Protein AF-A0A976EG61-F1 (afdb_monomer)

Solvent-accessible surface area (backbone atoms only — not comparable to full-atom values): 6925 Å² total; per-residue (Å²): 110,73,66,62,52,53,50,50,50,53,50,47,52,60,70,75,45,82,82,63,44,80,48,64,94,79,60,81,84,71,68,35,75,48,77,54,100,89,47,77,47,83,36,85,53,69,68,78,72,54,58,70,58,47,67,72,36,92,88,47,91,79,82,71,60,77,43,85,66,48,76,46,71,47,80,50,102,90,46,74,42,80,42,78,41,69,50,67,46,83,57,44,39,65,68,52,44,56,77,77,91,68,89,80,130

Sequence (105 aa):
MAVSVRLLTNLKVNYDTDHFHPHLERTFRLLTQETTADKQSLWASVPQPLVSQLRNSSFVEKTVSVRNGGYCNIQTDKGDVSAEITYSEPAFFEVFGFKNIVGLC

Mean predicted aligned error: 8.06 Å

Secondary structure (DSSP, 8-state):
-HHHHHHHHHHHHHHHS-TT-TTGGG-----EEEE-SS-EEEES---TTHHHHHTT-TT-S----EEEEEEEEEEETTEEEEEEEEEE-THHHHHTTPPPSS---

Nearest PDB structures (foldseek):
  5lil-assembly1_B  TM=7.010E-01  e=4.128E+00  Aggregatibacter actinomycetemcomitans
  5lil-assembly1_A  TM=5.929E-01  e=2.995E+00  Aggregatibacter actinomycetemcomitans
  6o8x-assembly1_U  TM=2.955E-01  e=1.911E+00  Enterococcus faecalis
  5xnl-assembly1_p  TM=3.073E-01  e=9.508E+00  Pisum sativum

Foldseek 3Di:
DVVVVVVVVVVVVVVVDDPQQDCPVPDDQDKDWDDDPVDIDIGSDDDPVVQVVVVPDPVDPDDKDKDWPAWDWDQDPVGTDIDGDMDMDPCVCVRRVPDDPDDDD

pLDDT: mean 88.11, std 9.96, range [34.47, 95.06]

Radius of gyration: 19.48 Å; Cα contacts (8 Å, |Δi|>4): 94; chains: 1; bounding box: 50×38×52 Å

Structure (mmCIF, N/CA/C/O backbone):
data_AF-A0A976EG61-F1
#
_entry.id   AF-A0A976EG61-F1
#
loop_
_atom_site.group_PDB
_atom_site.id
_atom_site.type_symbol
_atom_site.label_atom_id
_atom_site.label_alt_id
_atom_site.label_comp_id
_atom_site.label_asym_id
_atom_site.label_entity_id
_atom_site.label_seq_id
_atom_site.pdbx_PDB_ins_code
_atom_site.Cartn_x
_atom_site.Cartn_y
_atom_site.Cartn_z
_atom_site.occupancy
_atom_site.B_iso_or_equiv
_atom_site.auth_seq_id
_atom_site.auth_comp_id
_atom_site.auth_asym_id
_atom_site.auth_atom_id
_atom_site.pdbx_PDB_model_num
ATOM 1 N N . MET A 1 1 ? -24.604 16.490 -28.485 1.00 62.16 1 MET A N 1
ATOM 2 C CA . MET A 1 1 ? -23.846 17.028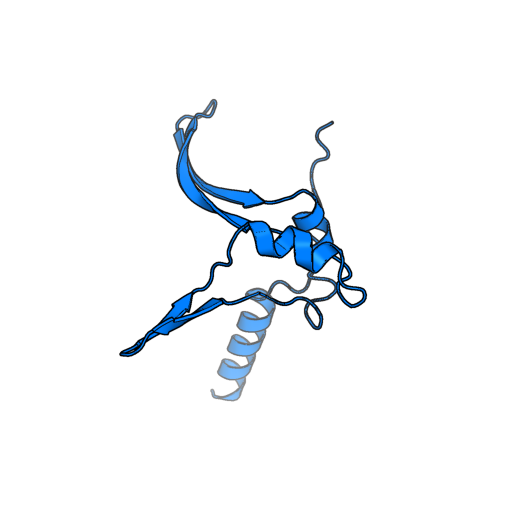 -27.331 1.00 62.16 1 MET A CA 1
ATOM 3 C C . MET A 1 1 ? -23.687 16.028 -26.184 1.00 62.16 1 MET A C 1
ATOM 5 O O . MET A 1 1 ? -22.551 15.736 -25.848 1.00 62.16 1 MET A O 1
ATOM 9 N N . ALA A 1 2 ? -24.755 15.452 -25.616 1.00 76.06 2 ALA A N 1
ATOM 10 C CA . ALA A 1 2 ? -24.637 14.542 -24.460 1.00 76.06 2 ALA A CA 1
ATOM 11 C C . ALA A 1 2 ? -23.825 13.251 -24.725 1.00 76.06 2 ALA A C 1
ATOM 13 O O . ALA A 1 2 ? -23.069 12.808 -23.864 1.00 76.06 2 ALA A O 1
ATOM 14 N N . VAL A 1 3 ? -23.932 12.672 -25.928 1.00 80.94 3 VAL A N 1
ATOM 15 C CA . VAL A 1 3 ? -23.199 11.445 -26.305 1.00 80.94 3 VAL A CA 1
ATOM 16 C C . VAL A 1 3 ? -21.690 11.696 -26.417 1.00 80.94 3 VAL A C 1
ATOM 18 O O . VAL A 1 3 ? -20.895 10.932 -25.881 1.00 80.94 3 VAL A O 1
ATOM 21 N N . SER A 1 4 ? -21.291 12.802 -27.051 1.00 82.31 4 SER A N 1
ATOM 22 C CA . SER A 1 4 ? -19.883 13.178 -27.246 1.00 82.31 4 SER A CA 1
ATOM 23 C C . SER A 1 4 ? -19.172 13.472 -25.921 1.00 82.31 4 SER A C 1
ATOM 25 O O . SER A 1 4 ? -18.041 13.042 -25.726 1.00 82.31 4 SER A O 1
ATOM 27 N N . VAL A 1 5 ? -19.851 14.144 -24.983 1.00 87.25 5 VAL A N 1
ATOM 28 C CA . VAL A 1 5 ? -19.312 14.405 -23.636 1.00 87.25 5 VAL A CA 1
ATOM 29 C C . VAL A 1 5 ? -19.109 13.097 -22.872 1.00 87.25 5 VAL A C 1
ATOM 31 O O . VAL A 1 5 ? -18.062 12.912 -22.262 1.00 87.25 5 VAL A O 1
ATOM 34 N N . ARG A 1 6 ? -20.063 12.160 -22.959 1.00 86.12 6 ARG A N 1
ATOM 35 C CA . ARG A 1 6 ? -19.967 10.858 -22.285 1.00 86.12 6 ARG A CA 1
ATOM 36 C C . ARG A 1 6 ? -18.867 9.965 -22.864 1.00 86.12 6 ARG A C 1
ATOM 38 O O . ARG A 1 6 ? -18.225 9.225 -22.129 1.00 86.12 6 ARG A O 1
ATOM 45 N N . LEU A 1 7 ? -18.631 10.043 -24.172 1.00 90.00 7 LEU A N 1
ATOM 46 C CA . LEU A 1 7 ? -17.508 9.362 -24.814 1.00 90.00 7 LEU A CA 1
ATOM 47 C C . LEU A 1 7 ? -16.168 9.911 -24.304 1.00 90.00 7 LEU A C 1
ATOM 49 O O . LEU A 1 7 ? -15.300 9.133 -23.919 1.00 90.00 7 LEU A O 1
ATOM 53 N N . LEU A 1 8 ? -16.017 11.237 -24.257 1.00 88.50 8 LEU A N 1
ATOM 54 C CA . LEU A 1 8 ? -14.792 11.885 -23.783 1.00 88.50 8 LEU A CA 1
ATOM 55 C C . LEU A 1 8 ? -14.521 11.611 -22.302 1.00 88.50 8 LEU A C 1
ATOM 57 O O . LEU A 1 8 ? -13.374 11.370 -21.940 1.00 88.50 8 LEU A O 1
ATOM 61 N N . THR A 1 9 ? -15.548 11.592 -21.449 1.00 86.50 9 THR A N 1
ATOM 62 C CA . THR A 1 9 ? -15.364 11.241 -20.035 1.00 86.50 9 THR A CA 1
ATOM 63 C C . THR A 1 9 ? -14.976 9.779 -19.852 1.00 86.50 9 THR A C 1
ATOM 65 O O . THR A 1 9 ? -14.082 9.505 -19.063 1.00 86.50 9 THR A O 1
ATOM 68 N N . ASN A 1 10 ? -15.568 8.845 -20.602 1.00 82.06 10 ASN A N 1
ATOM 69 C CA . ASN A 1 10 ? -15.168 7.435 -20.542 1.00 82.06 10 ASN A CA 1
ATOM 70 C C . ASN A 1 10 ? -13.738 7.213 -21.054 1.00 82.06 10 ASN A C 1
ATOM 72 O O . ASN A 1 10 ? -12.984 6.462 -20.444 1.00 82.06 10 ASN A O 1
ATOM 76 N N . LEU A 1 11 ? -13.347 7.886 -22.143 1.00 85.62 11 LEU A N 1
ATOM 77 C CA . LEU A 1 11 ? -11.964 7.857 -22.623 1.00 85.62 11 LEU A CA 1
ATOM 78 C C . LEU A 1 11 ? -11.019 8.411 -21.559 1.00 85.62 11 LEU A C 1
ATOM 80 O O . LEU A 1 11 ? -10.038 7.759 -21.229 1.00 85.62 11 LEU A O 1
ATOM 84 N N . LYS A 1 12 ? -11.344 9.565 -20.970 1.00 83.38 12 LYS A N 1
ATOM 85 C CA . LYS A 1 12 ? -10.547 10.155 -19.895 1.00 83.38 12 LYS A CA 1
ATOM 86 C C . LYS A 1 12 ? -10.393 9.204 -18.707 1.00 83.38 12 LYS A C 1
ATOM 88 O O . LYS A 1 12 ? -9.273 8.985 -18.278 1.00 83.38 12 LYS A O 1
ATOM 93 N N . VAL A 1 13 ? -11.476 8.593 -18.229 1.00 81.06 13 VAL A N 1
ATOM 94 C CA . VAL A 1 13 ? -11.420 7.610 -17.133 1.00 81.06 13 VAL A CA 1
ATOM 95 C C . VAL A 1 13 ? -10.527 6.424 -17.500 1.00 81.06 13 VAL A C 1
ATOM 97 O O . VAL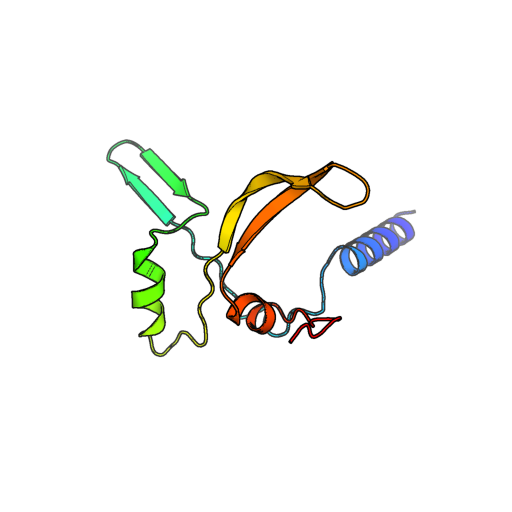 A 1 13 ? -9.705 6.014 -16.687 1.00 81.06 13 VAL A O 1
ATOM 100 N N . ASN A 1 14 ? -10.625 5.913 -18.730 1.00 79.00 14 ASN A N 1
ATOM 101 C CA . ASN A 1 14 ? -9.771 4.815 -19.181 1.00 79.00 14 ASN A CA 1
ATOM 102 C C . ASN A 1 14 ? -8.285 5.200 -19.287 1.00 79.00 14 ASN A C 1
ATOM 104 O O . ASN A 1 14 ? -7.428 4.353 -19.069 1.00 79.00 14 ASN A O 1
ATOM 108 N N . TYR A 1 15 ? -7.964 6.449 -19.627 1.00 78.75 15 TYR A N 1
ATOM 109 C CA . TYR A 1 15 ? -6.575 6.916 -19.711 1.00 78.75 15 TYR A CA 1
ATOM 110 C C . TYR A 1 15 ? -6.003 7.375 -18.365 1.00 78.75 15 TYR A C 1
ATOM 112 O O . TYR A 1 15 ? -4.798 7.274 -18.167 1.00 78.75 15 TYR A O 1
ATOM 120 N N . ASP A 1 16 ? -6.844 7.861 -17.451 1.00 76.38 16 ASP A N 1
ATOM 121 C CA . ASP A 1 16 ? -6.438 8.291 -16.108 1.00 76.38 16 ASP A CA 1
ATOM 122 C C . ASP A 1 16 ? -6.273 7.101 -15.141 1.00 76.38 16 ASP A C 1
ATOM 124 O O . ASP A 1 16 ? -5.688 7.262 -14.072 1.00 76.38 16 ASP A O 1
ATOM 128 N N . THR A 1 17 ? -6.813 5.922 -15.480 1.00 72.19 17 THR A N 1
ATOM 129 C CA . THR A 1 17 ? -6.767 4.737 -14.611 1.00 72.19 17 THR A CA 1
ATOM 130 C C . THR A 1 17 ? -5.661 3.778 -15.041 1.00 72.19 17 THR A C 1
ATOM 132 O O . THR A 1 17 ? -5.601 3.340 -16.193 1.00 72.19 17 THR A O 1
ATOM 135 N N . ASP A 1 18 ? -4.825 3.379 -14.088 1.00 79.00 18 ASP A N 1
ATOM 136 C CA . ASP A 1 18 ? -3.798 2.359 -14.279 1.00 79.00 18 ASP A CA 1
ATOM 137 C C . ASP A 1 18 ? -4.429 0.957 -14.370 1.00 79.00 18 ASP A C 1
ATOM 139 O O . ASP A 1 18 ? -4.820 0.346 -13.377 1.00 79.00 18 ASP A O 1
ATOM 143 N N . HIS A 1 19 ? -4.530 0.424 -15.592 1.00 80.94 19 HIS A N 1
ATOM 144 C CA . HIS A 1 19 ? -5.136 -0.890 -15.870 1.00 80.94 19 HIS A CA 1
ATOM 145 C C . HIS A 1 19 ? -4.168 -2.074 -15.716 1.00 80.94 19 HIS A C 1
ATOM 147 O O . HIS A 1 19 ? -4.542 -3.216 -15.974 1.00 80.94 19 HIS A O 1
ATOM 153 N N . PHE A 1 20 ? -2.909 -1.826 -15.349 1.00 86.81 20 PHE A N 1
ATOM 154 C CA . PHE A 1 20 ? -1.876 -2.865 -15.286 1.00 86.81 20 PHE A CA 1
ATOM 155 C C . PHE A 1 20 ? -1.788 -3.567 -13.922 1.00 86.81 20 PHE A C 1
ATOM 157 O O . PHE A 1 20 ? -1.000 -4.502 -13.771 1.00 86.81 20 PHE A O 1
ATOM 164 N N . HIS A 1 21 ? -2.581 -3.145 -12.933 1.00 90.06 21 HIS A N 1
ATOM 165 C CA . HIS A 1 21 ? -2.619 -3.780 -11.618 1.00 90.06 21 HIS A CA 1
ATOM 166 C C . HIS A 1 21 ? -3.288 -5.169 -11.709 1.00 90.06 21 HIS A C 1
ATOM 168 O O . HIS A 1 21 ? -4.456 -5.255 -12.087 1.00 90.06 21 HIS A O 1
ATOM 174 N N . PRO A 1 22 ? -2.592 -6.266 -11.356 1.00 90.06 22 PRO A N 1
ATOM 175 C CA . PRO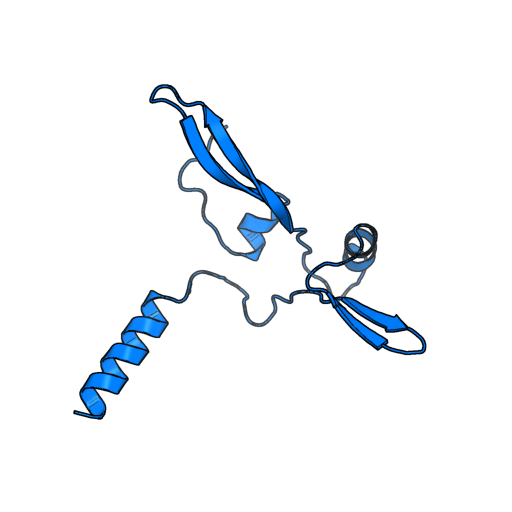 A 1 22 ? -3.029 -7.626 -11.691 1.00 90.06 22 PRO A CA 1
ATOM 176 C C . PRO A 1 22 ? -4.228 -8.134 -10.876 1.00 90.06 22 PRO A C 1
ATOM 178 O O . PRO A 1 22 ? -4.939 -9.024 -11.333 1.00 90.06 22 PRO A O 1
ATOM 181 N N . HIS A 1 23 ? -4.425 -7.608 -9.664 1.00 92.00 23 HIS A N 1
ATOM 182 C CA . HIS A 1 23 ? -5.313 -8.174 -8.642 1.00 92.00 23 HIS A CA 1
ATOM 183 C C . HIS A 1 23 ? -6.035 -7.084 -7.837 1.00 92.00 23 HIS A C 1
ATOM 185 O O . HIS A 1 23 ? -6.109 -7.133 -6.603 1.00 92.00 23 HIS A O 1
ATOM 191 N N . LEU A 1 24 ? -6.508 -6.041 -8.522 1.00 88.62 24 LEU A N 1
ATOM 192 C CA . LEU A 1 24 ? -7.100 -4.858 -7.890 1.00 88.62 24 LEU A CA 1
ATOM 193 C C . LEU A 1 24 ? -8.345 -5.208 -7.054 1.00 88.62 24 LEU A C 1
ATOM 195 O O . LEU A 1 24 ? -8.560 -4.625 -5.997 1.00 88.62 24 LEU A O 1
ATOM 199 N N . GLU A 1 25 ? -9.104 -6.225 -7.464 1.00 92.00 25 GLU A N 1
ATOM 200 C CA . GLU A 1 25 ? -10.289 -6.754 -6.777 1.00 92.00 25 GLU A CA 1
ATOM 201 C C . GLU A 1 25 ? -10.000 -7.380 -5.406 1.00 92.00 25 GLU A C 1
ATOM 203 O O . GLU A 1 25 ? -10.898 -7.491 -4.571 1.00 92.00 25 GLU A O 1
ATOM 208 N N . ARG A 1 26 ? -8.751 -7.793 -5.173 1.00 93.06 26 ARG A N 1
ATOM 209 C CA . ARG A 1 26 ? -8.295 -8.432 -3.931 1.00 93.06 26 ARG A CA 1
ATOM 210 C C . ARG A 1 26 ? -7.149 -7.675 -3.259 1.00 93.06 26 ARG A C 1
ATOM 212 O O . ARG A 1 26 ? -6.488 -8.209 -2.371 1.00 93.06 26 ARG A O 1
ATOM 219 N N . THR A 1 27 ? -6.933 -6.424 -3.665 1.00 93.38 27 THR A N 1
ATOM 220 C CA . THR A 1 27 ? -5.962 -5.515 -3.053 1.00 93.38 27 THR A CA 1
ATOM 221 C C . THR A 1 27 ? -6.690 -4.551 -2.126 1.00 93.38 27 THR A C 1
ATOM 223 O O . THR A 1 27 ? -7.509 -3.746 -2.563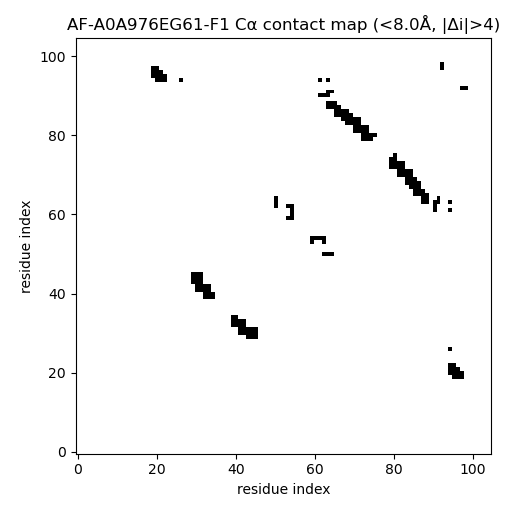 1.00 93.38 27 THR A O 1
ATOM 226 N N . PHE A 1 28 ? -6.379 -4.611 -0.831 1.00 92.94 28 PHE A N 1
ATOM 227 C CA . PHE A 1 28 ? -7.063 -3.820 0.190 1.00 92.94 28 PHE A CA 1
ATOM 228 C C . PHE A 1 28 ? -6.109 -2.861 0.899 1.00 92.94 28 PHE A C 1
ATOM 230 O O . PHE A 1 28 ? -4.990 -3.223 1.264 1.00 92.94 28 PHE A O 1
ATOM 237 N N . ARG A 1 29 ? -6.585 -1.636 1.152 1.00 92.62 29 ARG A N 1
ATOM 238 C CA . ARG A 1 29 ? -5.932 -0.681 2.052 1.00 92.62 29 ARG A CA 1
ATOM 239 C C . ARG A 1 29 ? -6.505 -0.831 3.454 1.00 92.62 29 ARG A C 1
ATOM 241 O O . ARG A 1 29 ? -7.716 -0.782 3.644 1.00 92.62 29 ARG A O 1
ATOM 248 N N . LEU A 1 30 ? -5.623 -0.934 4.439 1.00 93.50 30 LEU A N 1
ATOM 249 C CA . LEU A 1 30 ? -6.009 -0.896 5.842 1.00 93.50 30 LEU A CA 1
ATOM 250 C C . LEU A 1 30 ? -6.211 0.556 6.293 1.00 93.50 30 LEU A C 1
ATOM 252 O O . LEU A 1 30 ? -5.378 1.422 6.017 1.00 93.50 30 LEU A O 1
ATOM 256 N N . LEU A 1 31 ? -7.312 0.803 6.998 1.00 93.44 31 LEU A N 1
ATOM 257 C CA . LEU A 1 31 ? -7.640 2.082 7.625 1.00 93.44 31 LEU A CA 1
ATOM 258 C C . LEU A 1 31 ? -7.738 1.865 9.133 1.00 93.44 31 LEU A C 1
ATOM 260 O O . LEU A 1 31 ? -8.251 0.836 9.572 1.00 93.44 31 LEU A O 1
ATOM 264 N N . THR A 1 32 ? -7.269 2.830 9.920 1.00 93.88 32 THR A N 1
ATOM 265 C CA . THR A 1 32 ? -7.410 2.776 11.378 1.00 93.88 32 THR A CA 1
ATOM 266 C C . THR A 1 32 ? -8.527 3.709 11.799 1.00 93.88 32 THR A C 1
ATOM 268 O O . THR A 1 32 ? -8.514 4.894 11.476 1.00 93.88 32 THR A O 1
ATOM 271 N N . GLN A 1 33 ? -9.487 3.181 12.545 1.00 94.56 33 GLN A N 1
ATOM 272 C CA . GLN A 1 33 ? -10.481 3.987 13.228 1.00 94.56 33 GLN A CA 1
ATOM 273 C C . GLN A 1 33 ? -10.137 4.025 14.712 1.00 94.56 33 GLN A C 1
ATOM 275 O O . GLN A 1 33 ? -10.052 2.991 15.369 1.00 94.56 33 GLN A O 1
ATOM 280 N N . GLU A 1 34 ? -9.949 5.228 15.230 1.00 93.19 34 GLU A N 1
ATOM 281 C CA . GLU A 1 34 ? -9.737 5.487 16.644 1.00 93.19 34 GLU A CA 1
ATOM 282 C C . GLU A 1 34 ? -11.043 6.007 17.244 1.00 93.19 34 GLU A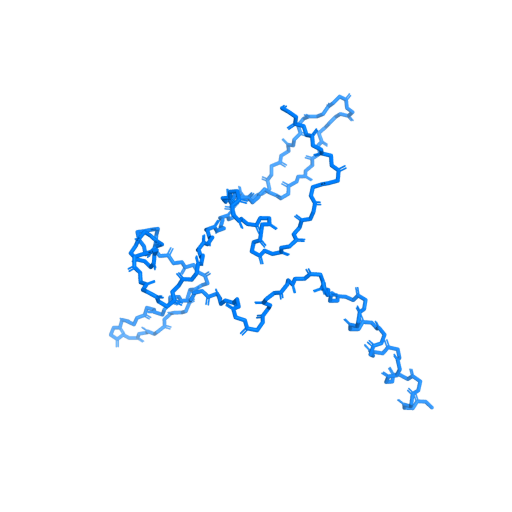 C 1
ATOM 284 O O . GLU A 1 34 ? -11.635 6.954 16.725 1.00 93.19 34 GLU A O 1
ATOM 289 N N . THR A 1 35 ? -11.495 5.392 18.334 1.00 94.38 35 THR A N 1
ATOM 290 C CA . THR A 1 35 ? -12.687 5.824 19.069 1.00 94.38 35 THR A CA 1
ATOM 291 C C . THR A 1 35 ? -12.281 6.200 20.488 1.00 94.38 35 THR A C 1
ATOM 293 O O . THR A 1 35 ? -11.798 5.361 21.245 1.00 94.38 35 THR A O 1
ATOM 296 N N . THR A 1 36 ? -12.486 7.464 20.844 1.00 92.50 36 THR A N 1
ATOM 297 C CA . THR A 1 36 ? -12.381 7.990 22.209 1.00 92.50 36 THR A CA 1
ATOM 298 C C . THR A 1 36 ? -13.780 8.307 22.746 1.00 92.50 36 THR A C 1
ATOM 300 O O . THR A 1 36 ? -14.757 8.243 22.001 1.00 92.50 36 THR A O 1
ATOM 303 N N . ALA A 1 37 ? -13.895 8.629 24.041 1.00 90.50 37 ALA A N 1
ATOM 304 C CA . ALA A 1 37 ? -15.188 8.883 24.692 1.00 90.50 37 ALA A CA 1
ATOM 305 C C . ALA A 1 37 ? -16.036 9.949 23.971 1.00 90.50 37 ALA A C 1
ATOM 307 O O . ALA A 1 37 ? -17.255 9.817 23.904 1.00 90.50 37 ALA A O 1
ATOM 308 N N . ASP A 1 38 ? -15.382 10.951 23.380 1.00 87.50 38 ASP A N 1
ATOM 309 C CA . ASP A 1 38 ? -16.051 12.107 22.781 1.00 87.50 38 ASP A CA 1
ATOM 310 C C . ASP A 1 38 ? -15.957 12.148 21.248 1.00 87.50 38 ASP A C 1
ATOM 312 O O . ASP A 1 38 ? -16.630 12.959 20.609 1.00 87.50 38 ASP A O 1
ATOM 316 N N . LYS A 1 39 ? -15.097 11.324 20.625 1.00 91.75 39 LYS A N 1
ATOM 317 C CA . LYS A 1 39 ? -14.803 11.456 19.193 1.00 91.75 39 LYS A CA 1
ATOM 318 C C . LYS A 1 39 ? -14.375 10.157 18.519 1.00 91.75 39 LYS A C 1
ATOM 320 O O . LYS A 1 39 ? -13.675 9.321 19.077 1.00 91.75 39 LYS A O 1
ATOM 325 N N . GLN A 1 40 ? -14.729 10.058 17.243 1.00 92.31 40 GLN A N 1
ATOM 326 C CA . GLN A 1 40 ? -14.197 9.078 16.310 1.00 92.31 40 GLN A CA 1
ATOM 327 C C . GLN A 1 40 ? -13.267 9.776 15.307 1.00 92.31 40 GLN A C 1
ATOM 329 O O . GLN A 1 40 ? -13.646 10.774 14.689 1.00 92.31 40 GLN A O 1
ATOM 334 N N . SER A 1 41 ? -12.055 9.252 15.146 1.00 93.38 41 SER A N 1
ATOM 335 C CA . SER A 1 41 ? -11.057 9.722 14.183 1.00 93.38 41 SER A CA 1
ATOM 336 C C . SER A 1 41 ? -10.743 8.609 13.187 1.00 93.38 41 SER A C 1
ATOM 338 O O . SER A 1 41 ? -10.578 7.450 13.564 1.00 93.38 41 SER A O 1
ATOM 340 N N . LEU A 1 42 ? -10.667 8.958 11.902 1.00 94.00 42 LEU A N 1
ATOM 341 C CA . LEU A 1 42 ? -10.291 8.039 10.830 1.00 94.00 42 LEU A CA 1
ATOM 342 C C . LEU A 1 42 ? -8.886 8.378 10.344 1.00 94.00 42 LEU A C 1
ATOM 344 O O . LEU A 1 42 ? -8.593 9.520 9.993 1.00 94.00 42 LEU A O 1
ATOM 348 N N . TRP A 1 43 ? -8.041 7.361 10.287 1.00 93.25 43 TRP A N 1
ATOM 349 C CA . TRP A 1 43 ? -6.652 7.459 9.888 1.00 93.25 43 TRP A CA 1
ATOM 350 C C . TRP A 1 43 ? -6.411 6.599 8.656 1.00 93.25 43 TRP A C 1
ATOM 352 O O . TRP A 1 43 ? -6.778 5.424 8.590 1.00 93.25 43 TRP A O 1
ATOM 362 N N . ALA A 1 44 ? -5.731 7.189 7.679 1.00 90.88 44 ALA A N 1
ATOM 363 C CA . ALA A 1 44 ? -5.320 6.499 6.464 1.00 90.88 44 ALA A CA 1
ATOM 364 C C . ALA A 1 44 ? -3.996 5.720 6.641 1.00 90.88 44 ALA A C 1
ATOM 366 O O . ALA A 1 44 ? -3.448 5.196 5.666 1.00 90.88 44 ALA A O 1
ATOM 367 N N . SER A 1 45 ? -3.473 5.682 7.869 1.00 91.19 45 SER A N 1
ATOM 368 C CA . SER A 1 45 ? -2.270 4.977 8.303 1.00 91.19 45 SER A CA 1
ATOM 369 C C . SER A 1 45 ? -2.621 3.890 9.320 1.00 91.19 45 SER A C 1
ATOM 371 O O . SER A 1 45 ? -3.687 3.909 9.942 1.00 91.19 45 SER A O 1
ATOM 373 N N . VAL A 1 46 ? -1.709 2.934 9.490 1.00 92.12 46 VAL A N 1
ATOM 374 C CA . VAL A 1 46 ? -1.831 1.847 10.466 1.00 92.12 46 VAL A CA 1
ATOM 375 C C . VAL A 1 46 ? -0.594 1.761 11.356 1.00 92.12 46 VAL A C 1
ATOM 377 O O . VAL A 1 46 ? 0.498 2.135 10.913 1.00 92.12 46 VAL A O 1
ATOM 380 N N . PRO A 1 47 ? -0.723 1.248 12.593 1.00 88.75 47 PRO A N 1
ATOM 381 C CA . PRO A 1 47 ? 0.428 0.968 13.440 1.00 88.75 47 PRO A CA 1
ATOM 382 C C . PRO A 1 47 ? 1.394 -0.011 12.765 1.00 88.75 47 PRO A C 1
ATOM 384 O O . PRO A 1 47 ? 0.989 -1.058 12.261 1.00 88.75 47 PRO A O 1
ATOM 387 N N . GLN A 1 48 ? 2.691 0.298 12.804 1.00 84.06 48 GLN A N 1
ATOM 388 C CA . GLN A 1 48 ? 3.739 -0.522 12.182 1.00 84.06 48 GLN A CA 1
ATOM 389 C C . GLN A 1 48 ? 3.707 -2.018 12.569 1.00 84.06 48 GLN A C 1
ATOM 391 O O . GLN A 1 48 ? 3.915 -2.840 11.676 1.00 84.06 48 GLN A O 1
ATOM 396 N N . PRO A 1 49 ? 3.427 -2.414 13.829 1.00 87.88 49 PRO A N 1
ATOM 397 C CA . PRO A 1 49 ? 3.399 -3.829 14.205 1.00 87.88 49 PRO A CA 1
ATOM 398 C C . PRO A 1 49 ? 2.267 -4.645 13.561 1.00 87.88 49 PRO A C 1
ATOM 400 O O . PRO A 1 49 ? 2.332 -5.869 13.563 1.00 87.88 49 PRO A O 1
ATOM 403 N N . LEU A 1 50 ? 1.234 -4.006 13.001 1.00 89.81 50 LEU A N 1
ATOM 404 C CA . LEU A 1 50 ? 0.082 -4.714 12.434 1.00 89.81 50 LEU A CA 1
ATOM 405 C C . LEU A 1 50 ? 0.473 -5.584 11.229 1.00 89.81 50 LEU A C 1
ATOM 407 O O . LEU A 1 50 ? -0.059 -6.676 11.038 1.00 89.81 50 LEU A O 1
ATOM 411 N N . VAL A 1 51 ? 1.428 -5.115 10.424 1.00 88.12 51 VAL A N 1
ATOM 412 C CA . VAL A 1 51 ? 1.836 -5.796 9.188 1.00 88.12 51 VAL A CA 1
ATOM 413 C C . VAL A 1 51 ? 2.434 -7.172 9.484 1.00 88.12 51 VAL A C 1
ATOM 415 O O . VAL A 1 51 ? 2.100 -8.139 8.803 1.00 88.12 51 VAL A O 1
ATOM 418 N N . SER A 1 52 ? 3.270 -7.298 10.521 1.00 87.25 52 SER A N 1
ATOM 419 C CA . SER A 1 52 ? 3.876 -8.587 10.883 1.00 87.25 52 SER A CA 1
ATOM 420 C C . SER A 1 52 ? 2.851 -9.588 11.414 1.00 87.25 52 SER A C 1
ATOM 422 O O . SER A 1 52 ? 2.997 -10.783 11.180 1.00 87.25 52 SER A O 1
ATOM 424 N N . GLN A 1 53 ? 1.793 -9.115 12.075 1.00 90.69 53 GLN A N 1
ATOM 425 C CA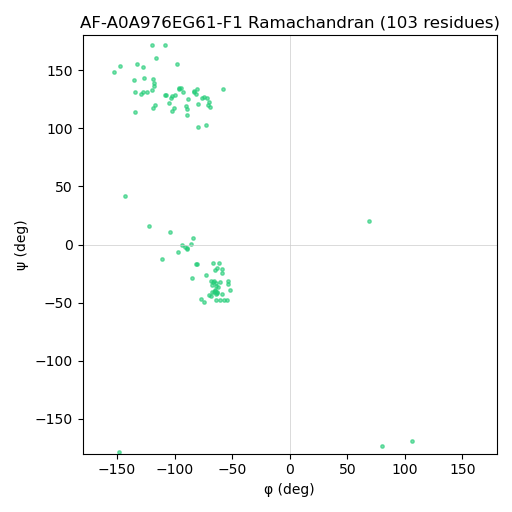 . GLN A 1 53 ? 0.697 -9.967 12.532 1.00 90.69 53 GLN A CA 1
ATOM 426 C C . GLN A 1 53 ? -0.142 -10.478 11.356 1.00 90.69 53 GLN A C 1
ATOM 428 O O . GLN A 1 53 ? -0.440 -11.668 11.292 1.00 90.69 53 GLN A O 1
ATOM 433 N N . LEU A 1 54 ? -0.464 -9.608 10.393 1.00 91.50 54 LEU A N 1
ATOM 434 C CA . LEU A 1 54 ? -1.262 -9.972 9.219 1.00 91.50 54 LEU A CA 1
ATOM 435 C C . LEU A 1 54 ? -0.562 -10.960 8.289 1.00 91.50 54 LEU A C 1
ATOM 437 O O . LEU A 1 54 ? -1.234 -11.789 7.685 1.00 91.50 54 LEU A O 1
ATOM 441 N N . ARG A 1 55 ? 0.772 -10.919 8.205 1.00 88.50 55 ARG A N 1
ATOM 442 C CA . ARG A 1 55 ? 1.549 -11.902 7.430 1.00 88.50 55 ARG A CA 1
ATOM 443 C C . ARG A 1 55 ? 1.340 -13.346 7.894 1.00 88.50 55 ARG A C 1
ATOM 445 O O . ARG A 1 55 ? 1.537 -14.255 7.101 1.00 88.50 55 ARG A O 1
ATOM 452 N N . ASN A 1 56 ? 0.945 -13.556 9.150 1.00 89.06 56 ASN A N 1
ATOM 453 C CA . ASN A 1 56 ? 0.687 -14.890 9.698 1.00 89.06 56 ASN A CA 1
ATOM 454 C C . ASN A 1 56 ? -0.765 -15.358 9.491 1.00 89.06 56 ASN A C 1
ATOM 456 O O . ASN A 1 56 ? -1.104 -16.484 9.854 1.00 89.06 56 ASN A O 1
ATOM 460 N N . SER A 1 57 ? -1.635 -14.511 8.937 1.00 92.56 57 SER A N 1
ATOM 461 C CA . SER A 1 57 ? -3.033 -14.847 8.677 1.00 92.56 57 SER A CA 1
ATOM 462 C C . SER A 1 57 ? -3.171 -15.650 7.385 1.00 92.56 57 SER A C 1
ATOM 464 O O . SER A 1 57 ? -2.728 -15.215 6.327 1.00 92.56 57 SER A O 1
ATOM 466 N N . SER A 1 58 ? -3.866 -16.787 7.437 1.00 93.12 58 SER A N 1
ATOM 467 C CA . SER A 1 58 ? -4.015 -17.711 6.297 1.00 93.12 58 SER A CA 1
ATOM 468 C C . SER A 1 58 ? -4.749 -17.135 5.080 1.00 93.12 58 SER A C 1
ATOM 470 O O . SER A 1 58 ? -4.613 -17.662 3.981 1.00 93.12 58 SER A O 1
ATOM 472 N N . PHE A 1 5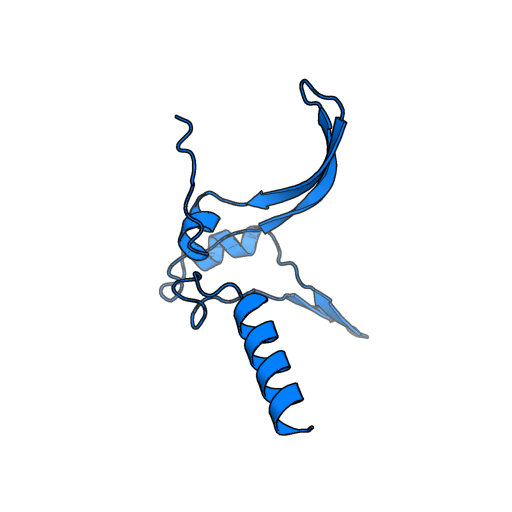9 ? -5.532 -16.071 5.262 1.00 92.50 59 PHE A N 1
ATOM 473 C CA . PHE A 1 59 ? -6.284 -15.408 4.194 1.00 92.50 59 PHE A CA 1
ATOM 474 C C . PHE A 1 59 ? -5.512 -14.258 3.522 1.00 92.50 59 PHE A C 1
ATOM 476 O O . PHE A 1 59 ? -6.036 -13.629 2.605 1.00 92.50 59 PHE A O 1
ATOM 483 N N . VAL A 1 60 ? -4.294 -13.949 3.983 1.00 94.56 60 VAL A N 1
ATOM 484 C CA . VAL A 1 60 ? -3.458 -12.872 3.441 1.00 94.56 60 VAL A CA 1
ATOM 485 C C . VAL A 1 60 ? -2.374 -13.477 2.555 1.00 94.56 60 VAL A C 1
ATOM 487 O O . VAL A 1 60 ? -1.496 -14.182 3.036 1.00 94.56 60 VAL A O 1
ATOM 490 N N . GLU A 1 61 ? -2.413 -13.177 1.256 1.00 94.19 61 GLU A N 1
ATOM 491 C CA . GLU A 1 61 ? -1.406 -13.661 0.300 1.00 94.19 61 GLU A CA 1
ATOM 492 C C . GLU A 1 61 ? -0.096 -12.864 0.403 1.00 94.19 61 GLU A C 1
ATOM 494 O O . GLU A 1 61 ? 0.993 -13.433 0.465 1.00 94.19 61 GLU A O 1
ATOM 499 N N . LYS A 1 62 ? -0.197 -11.529 0.439 1.00 93.81 62 LYS A N 1
ATOM 500 C CA . LYS A 1 62 ? 0.937 -10.603 0.555 1.00 93.81 62 LYS A CA 1
ATOM 501 C C . LYS A 1 62 ? 0.536 -9.356 1.333 1.00 93.81 62 LYS A C 1
ATOM 503 O O . LYS A 1 62 ? -0.617 -8.936 1.327 1.00 93.81 62 LYS A O 1
ATOM 508 N N . THR A 1 63 ? 1.524 -8.729 1.961 1.00 94.12 63 THR A N 1
ATOM 509 C CA . THR A 1 63 ? 1.389 -7.429 2.628 1.00 94.12 63 THR A CA 1
ATOM 510 C C . THR A 1 63 ? 2.456 -6.487 2.103 1.00 94.12 63 THR A C 1
ATOM 512 O O . THR A 1 63 ? 3.592 -6.923 1.921 1.00 94.12 63 THR A O 1
ATOM 515 N N . VAL A 1 64 ? 2.129 -5.207 1.956 1.00 94.12 64 VAL A N 1
ATOM 516 C CA . VAL A 1 64 ? 3.092 -4.166 1.591 1.00 94.12 64 VAL A CA 1
ATOM 517 C C . VAL A 1 64 ? 2.882 -2.961 2.496 1.00 94.12 64 VAL A C 1
ATOM 519 O O . VAL A 1 64 ? 1.756 -2.490 2.656 1.00 94.12 64 VAL A O 1
ATOM 522 N N . SER A 1 65 ? 3.970 -2.449 3.069 1.00 93.25 65 SER A N 1
ATOM 523 C CA . SER A 1 65 ? 3.967 -1.175 3.789 1.00 93.25 65 SER A CA 1
ATOM 524 C C . SER A 1 65 ? 4.390 -0.043 2.860 1.00 93.25 65 SER A C 1
ATOM 526 O O . SER A 1 65 ? 5.397 -0.150 2.161 1.00 93.25 65 SER A O 1
ATOM 528 N N . VAL A 1 66 ? 3.662 1.069 2.891 1.00 92.94 66 VAL A N 1
ATOM 529 C CA . VAL A 1 66 ? 4.014 2.300 2.171 1.00 92.94 66 VAL A CA 1
ATOM 530 C C . VAL A 1 66 ? 4.090 3.439 3.180 1.00 92.94 66 VAL A C 1
ATOM 532 O O . VAL A 1 66 ? 3.192 3.594 4.009 1.00 92.94 66 VAL A O 1
ATOM 535 N N . ARG A 1 67 ? 5.169 4.224 3.142 1.00 91.75 67 ARG A N 1
ATOM 536 C CA . ARG A 1 67 ? 5.381 5.378 4.026 1.00 91.75 67 ARG A CA 1
ATOM 537 C C . ARG A 1 67 ? 5.736 6.602 3.207 1.00 91.75 67 ARG A C 1
ATOM 539 O O . ARG A 1 67 ? 6.670 6.551 2.412 1.00 91.75 67 ARG A O 1
ATOM 546 N N . ASN A 1 68 ? 5.034 7.703 3.449 1.00 90.88 68 ASN A N 1
ATOM 547 C CA . ASN A 1 68 ? 5.395 8.981 2.854 1.00 90.88 68 ASN A CA 1
ATOM 548 C C . ASN A 1 68 ? 6.681 9.506 3.523 1.00 90.88 68 ASN A C 1
ATOM 550 O O . ASN A 1 68 ? 6.757 9.571 4.751 1.00 90.88 68 ASN A O 1
ATOM 554 N N . GLY A 1 69 ? 7.692 9.814 2.713 1.00 90.19 69 GLY A N 1
ATOM 555 C CA . GLY A 1 69 ? 8.972 10.389 3.118 1.00 90.19 69 GLY A CA 1
ATOM 556 C C . GLY A 1 69 ? 9.057 11.909 2.966 1.00 90.19 69 GLY A C 1
ATOM 557 O O . GLY A 1 69 ? 10.036 12.499 3.414 1.00 90.19 69 GLY A O 1
ATOM 558 N N . GLY A 1 70 ? 8.039 12.538 2.378 1.00 93.31 70 GLY A N 1
ATOM 559 C CA . GLY A 1 70 ? 7.980 13.967 2.102 1.00 93.31 70 GLY A CA 1
ATOM 560 C C . GLY A 1 70 ? 8.764 14.373 0.855 1.00 93.31 70 GLY A C 1
ATOM 561 O O . GLY A 1 70 ? 9.277 13.540 0.110 1.00 93.31 70 GLY A O 1
ATOM 562 N N . TYR A 1 71 ? 8.848 15.683 0.636 1.00 94.25 71 TYR A N 1
ATOM 563 C CA . TYR A 1 71 ? 9.639 16.263 -0.445 1.00 94.25 71 TYR A CA 1
ATOM 564 C C . TYR A 1 71 ? 11.100 16.397 -0.021 1.00 94.25 71 TYR A C 1
ATOM 566 O O . TYR A 1 71 ? 11.391 16.934 1.050 1.00 94.25 71 TYR A O 1
ATOM 574 N N . CYS A 1 72 ? 12.020 15.963 -0.877 1.00 92.62 72 CYS A N 1
ATOM 575 C CA . CYS A 1 72 ? 13.439 16.253 -0.732 1.00 92.62 72 CYS A CA 1
ATOM 576 C C . CYS A 1 72 ? 14.032 16.741 -2.056 1.00 92.62 72 CYS A C 1
ATOM 578 O O . CYS A 1 72 ? 13.516 16.451 -3.136 1.00 92.62 72 CYS A O 1
ATOM 580 N N . ASN A 1 73 ? 15.122 17.500 -1.968 1.00 93.81 73 ASN A N 1
ATOM 581 C CA . ASN A 1 73 ? 15.905 17.869 -3.140 1.00 93.81 73 ASN A CA 1
ATOM 582 C C . ASN A 1 73 ? 16.970 16.795 -3.362 1.00 93.81 73 ASN A C 1
ATOM 584 O O . ASN A 1 73 ? 17.833 16.580 -2.512 1.00 93.81 73 ASN A O 1
ATOM 588 N N . ILE A 1 74 ? 16.877 16.109 -4.495 1.00 93.44 74 ILE A N 1
ATOM 589 C CA . ILE A 1 74 ? 17.842 15.118 -4.954 1.00 93.44 74 ILE A CA 1
ATOM 590 C C . ILE A 1 74 ? 18.889 15.848 -5.784 1.00 93.44 74 ILE A C 1
ATOM 592 O O . ILE A 1 74 ? 18.572 16.430 -6.822 1.00 93.44 74 ILE A O 1
ATOM 596 N N . GLN A 1 75 ? 20.141 15.796 -5.343 1.00 95.00 75 GLN A N 1
ATOM 597 C CA . GLN A 1 75 ? 21.248 16.361 -6.098 1.00 95.00 75 GLN A CA 1
ATOM 598 C C . GLN A 1 75 ? 21.611 15.441 -7.270 1.00 95.00 75 GLN A C 1
ATOM 600 O O . GLN A 1 75 ? 21.880 14.254 -7.083 1.00 95.00 75 GLN A O 1
ATOM 605 N N . THR A 1 76 ? 21.631 15.996 -8.481 1.00 93.69 76 THR A N 1
ATOM 606 C CA . THR A 1 76 ? 22.039 15.303 -9.712 1.00 93.69 76 THR A CA 1
ATOM 607 C C . THR A 1 76 ? 23.246 15.994 -10.348 1.00 93.69 76 THR A C 1
ATOM 609 O O . THR A 1 76 ? 23.628 17.099 -9.961 1.00 93.69 76 THR A O 1
ATOM 612 N N . ASP A 1 77 ? 23.832 15.371 -11.370 1.00 94.19 77 ASP A N 1
ATOM 613 C CA . ASP A 1 77 ? 24.864 15.975 -12.226 1.00 94.19 77 ASP A CA 1
ATOM 614 C C . ASP A 1 77 ? 24.382 17.254 -12.940 1.00 94.19 77 ASP A C 1
ATOM 616 O O . ASP A 1 77 ? 25.191 18.092 -13.336 1.00 94.19 77 ASP A O 1
ATOM 620 N N . LYS A 1 78 ? 23.061 17.423 -13.070 1.00 94.25 78 LYS A N 1
ATOM 621 C CA . LYS A 1 78 ? 22.396 18.569 -13.706 1.00 94.25 78 LYS A CA 1
ATOM 622 C C . LYS A 1 78 ? 21.787 19.554 -12.703 1.00 94.25 78 LYS A C 1
ATOM 624 O O . LYS A 1 78 ? 21.059 20.455 -13.114 1.00 94.25 78 LYS A O 1
ATOM 629 N N . GLY A 1 79 ? 22.094 19.405 -11.413 1.00 94.25 79 GLY A N 1
ATOM 630 C CA . GLY A 1 79 ? 21.582 20.246 -10.329 1.00 94.25 79 GLY A CA 1
ATOM 631 C C . GLY A 1 79 ? 20.520 19.559 -9.472 1.00 94.25 79 GLY A C 1
ATOM 632 O O . GLY A 1 79 ? 20.313 18.347 -9.559 1.00 94.25 79 GLY A O 1
ATOM 633 N N . ASP A 1 80 ? 19.865 20.338 -8.617 1.00 95.06 80 ASP A N 1
ATOM 634 C CA . ASP A 1 80 ? 18.908 19.816 -7.642 1.00 95.06 80 ASP A CA 1
ATOM 635 C C . ASP A 1 80 ? 17.522 19.613 -8.259 1.00 95.06 80 ASP A C 1
ATOM 637 O O . ASP A 1 80 ? 16.960 20.507 -8.894 1.00 95.06 80 ASP A O 1
ATOM 641 N N . VAL A 1 81 ? 16.947 18.435 -8.024 1.00 94.75 81 VAL A N 1
ATOM 642 C CA . VAL A 1 81 ? 15.598 18.064 -8.454 1.00 94.75 81 VAL A CA 1
ATOM 643 C C . VAL A 1 81 ? 14.747 17.803 -7.221 1.00 94.75 81 VAL A C 1
ATOM 645 O O . VAL A 1 81 ? 15.054 16.917 -6.428 1.00 94.75 81 VAL A O 1
ATOM 648 N N . SER A 1 82 ? 13.659 18.554 -7.055 1.00 94.38 82 SER A N 1
ATOM 649 C CA . SER A 1 82 ? 12.700 18.278 -5.985 1.00 94.38 82 SER A CA 1
ATOM 650 C C . SER A 1 82 ? 11.870 17.044 -6.333 1.00 94.38 82 SER A C 1
ATOM 652 O O . SER A 1 82 ? 11.288 16.973 -7.416 1.00 94.38 82 SER A O 1
ATOM 654 N N . ALA A 1 83 ? 11.819 16.076 -5.423 1.00 93.19 83 ALA A N 1
ATOM 655 C CA . ALA A 1 83 ? 11.069 14.842 -5.588 1.00 93.19 83 ALA A CA 1
ATOM 656 C C . ALA A 1 83 ? 10.294 14.503 -4.313 1.00 93.19 83 ALA A C 1
ATOM 658 O O . ALA A 1 83 ? 10.792 14.675 -3.199 1.00 93.19 83 ALA A O 1
ATOM 659 N N . GLU A 1 84 ? 9.078 13.985 -4.483 1.00 94.69 84 GLU A N 1
ATOM 660 C CA . GLU A 1 84 ? 8.337 13.356 -3.394 1.00 94.69 84 GLU A CA 1
ATOM 661 C C . GLU A 1 84 ? 8.859 11.931 -3.196 1.00 94.69 84 GLU A C 1
ATOM 663 O O . GLU A 1 84 ? 8.831 11.101 -4.106 1.00 94.69 84 GLU A O 1
ATOM 668 N N . ILE A 1 85 ? 9.350 11.648 -1.995 1.00 93.56 85 ILE A N 1
ATOM 669 C CA . ILE A 1 85 ? 9.908 10.351 -1.640 1.00 93.56 85 ILE A CA 1
ATOM 670 C C . ILE A 1 85 ? 8.842 9.513 -0.958 1.00 93.56 85 ILE A C 1
ATOM 672 O O . ILE A 1 85 ? 8.175 9.946 -0.020 1.00 93.56 85 ILE A O 1
ATOM 676 N N . THR A 1 86 ? 8.733 8.263 -1.388 1.00 93.00 86 THR A N 1
ATOM 677 C CA . THR A 1 86 ? 7.918 7.247 -0.731 1.00 93.00 86 THR A CA 1
ATOM 678 C C . THR A 1 86 ? 8.778 6.023 -0.464 1.00 93.00 86 THR A C 1
ATOM 680 O O . THR A 1 86 ? 9.475 5.533 -1.348 1.00 93.00 86 THR A O 1
ATOM 683 N N . TYR A 1 87 ? 8.720 5.516 0.763 1.00 92.56 87 TYR A N 1
ATOM 684 C CA . TYR A 1 87 ? 9.402 4.292 1.159 1.00 92.56 87 TYR A CA 1
ATOM 685 C C . TYR A 1 87 ? 8.440 3.114 1.076 1.00 92.56 87 TYR A C 1
ATOM 687 O O . TYR A 1 87 ? 7.306 3.190 1.559 1.00 92.56 87 TYR A O 1
ATOM 695 N N . SER A 1 88 ? 8.903 2.005 0.506 1.00 93.19 88 SER A N 1
ATOM 696 C CA . SER A 1 88 ? 8.140 0.764 0.470 1.00 93.19 88 SER A CA 1
ATOM 697 C C . SER A 1 88 ? 9.043 -0.468 0.510 1.00 93.19 88 SER A C 1
ATOM 699 O O . SER A 1 88 ? 10.261 -0.370 0.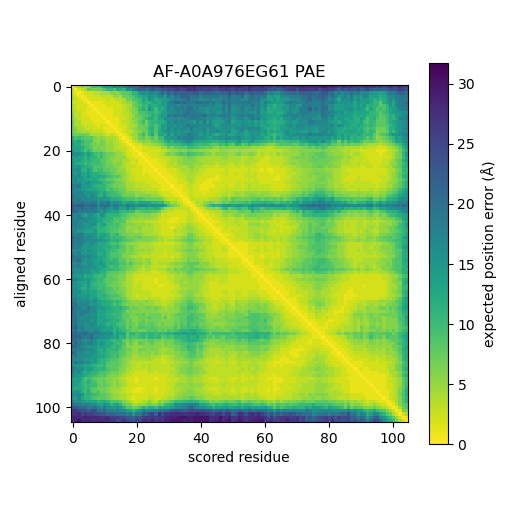649 1.00 93.19 88 SER A O 1
ATOM 701 N N . GLU A 1 89 ? 8.419 -1.635 0.447 1.00 92.44 89 GLU A N 1
ATOM 702 C CA . GLU A 1 89 ? 9.062 -2.943 0.456 1.00 92.44 89 GLU A CA 1
ATOM 703 C C . GLU A 1 89 ? 9.197 -3.465 -0.984 1.00 92.44 89 GLU A C 1
ATOM 705 O O . GLU A 1 89 ? 8.368 -3.119 -1.827 1.00 92.44 89 GLU A O 1
ATOM 710 N N . PRO A 1 90 ? 10.159 -4.358 -1.290 1.00 91.88 90 PRO A N 1
ATOM 711 C CA . PRO A 1 90 ? 10.305 -4.922 -2.638 1.00 91.88 90 PRO A CA 1
ATOM 712 C C . PRO A 1 90 ? 9.024 -5.567 -3.194 1.00 91.88 90 PRO A C 1
ATOM 714 O O . PRO A 1 90 ? 8.760 -5.496 -4.392 1.00 91.88 90 PRO A O 1
ATOM 717 N N . ALA A 1 91 ? 8.185 -6.136 -2.321 1.00 91.94 91 ALA A N 1
ATOM 718 C CA . ALA A 1 91 ? 6.897 -6.726 -2.684 1.00 91.94 91 ALA A CA 1
ATOM 719 C C . ALA A 1 91 ? 5.896 -5.721 -3.294 1.00 91.94 91 ALA A C 1
ATOM 721 O O . ALA A 1 91 ? 4.929 -6.141 -3.925 1.00 91.94 91 ALA A O 1
ATOM 722 N N . PHE A 1 92 ? 6.121 -4.408 -3.152 1.00 93.62 92 PHE A N 1
ATOM 723 C CA . PHE A 1 92 ? 5.304 -3.361 -3.772 1.00 93.62 92 PHE A CA 1
ATOM 724 C C . PHE A 1 92 ? 5.189 -3.538 -5.287 1.00 93.62 92 PHE A C 1
ATOM 726 O O . PHE A 1 92 ? 4.086 -3.510 -5.831 1.00 93.62 92 PHE A O 1
ATOM 733 N N . PHE A 1 93 ? 6.315 -3.769 -5.966 1.00 92.19 93 PHE A N 1
ATOM 734 C CA . PHE A 1 93 ? 6.343 -3.893 -7.424 1.00 92.19 93 PHE A CA 1
ATOM 735 C C . PHE A 1 93 ? 5.552 -5.110 -7.908 1.00 92.19 93 PHE A C 1
ATOM 737 O O . PHE A 1 93 ? 4.905 -5.051 -8.948 1.00 92.19 93 PHE A O 1
ATOM 744 N N . GLU A 1 94 ? 5.547 -6.189 -7.127 1.00 91.75 94 GLU A N 1
ATOM 745 C CA . GLU A 1 94 ? 4.790 -7.398 -7.436 1.00 91.75 94 GLU A CA 1
ATOM 746 C C .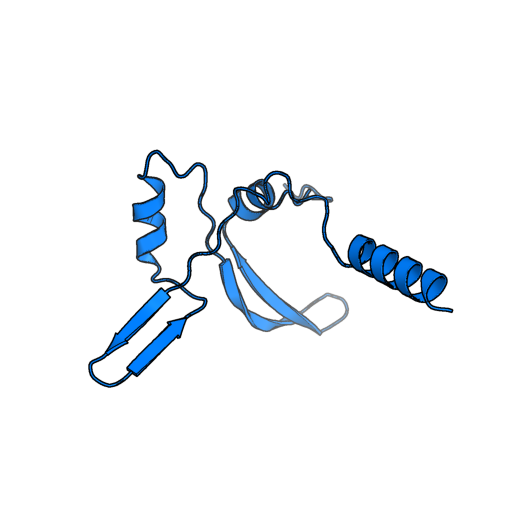 GLU A 1 94 ? 3.287 -7.213 -7.189 1.00 91.75 94 GLU A C 1
ATOM 748 O O . GLU A 1 94 ? 2.484 -7.496 -8.075 1.00 91.75 94 GLU A O 1
ATOM 753 N N . VAL A 1 95 ? 2.899 -6.692 -6.017 1.00 92.81 95 VAL A N 1
ATOM 754 C CA . VAL A 1 95 ? 1.484 -6.494 -5.650 1.00 92.81 95 VAL A CA 1
ATOM 755 C C . VAL A 1 95 ? 0.796 -5.502 -6.587 1.00 92.81 95 VAL A C 1
ATOM 757 O O . VAL A 1 95 ? -0.331 -5.742 -7.013 1.00 92.81 95 VAL A O 1
ATOM 760 N N . PHE A 1 96 ? 1.481 -4.417 -6.955 1.00 92.44 96 PHE A N 1
ATOM 761 C CA . PHE A 1 96 ? 0.938 -3.405 -7.862 1.00 92.44 96 PHE A CA 1
ATOM 762 C C . PHE A 1 96 ? 1.305 -3.642 -9.339 1.00 92.44 96 PHE A C 1
ATOM 764 O O . PHE A 1 96 ? 0.872 -2.880 -10.197 1.00 92.44 96 PHE A O 1
ATOM 771 N N . GLY A 1 97 ? 2.055 -4.693 -9.679 1.00 91.12 97 GLY A N 1
ATOM 772 C CA . GLY A 1 97 ? 2.348 -5.059 -11.073 1.00 91.12 97 GLY A CA 1
ATOM 773 C C . GLY A 1 97 ? 3.263 -4.091 -11.833 1.00 91.12 97 GLY A C 1
ATOM 774 O O . GLY A 1 97 ? 3.270 -4.089 -13.066 1.00 91.12 97 GLY A O 1
ATOM 775 N N . PHE A 1 98 ? 4.042 -3.270 -11.129 1.00 89.62 98 PHE A N 1
ATOM 776 C CA . PHE A 1 98 ? 5.021 -2.386 -11.756 1.00 89.62 98 PHE A CA 1
ATOM 777 C C . PHE A 1 98 ? 6.182 -3.204 -12.326 1.00 89.62 98 PHE A C 1
ATOM 779 O O . PHE A 1 98 ? 6.872 -3.931 -11.611 1.00 89.62 98 PHE A O 1
ATOM 786 N N . LYS A 1 99 ? 6.427 -3.058 -13.630 1.00 84.88 99 LYS A N 1
ATOM 787 C CA . LYS A 1 99 ? 7.577 -3.673 -14.298 1.00 84.88 99 LYS A CA 1
ATOM 788 C C . LYS A 1 99 ? 8.773 -2.734 -14.223 1.00 84.88 99 LYS A C 1
ATOM 790 O O . LYS A 1 99 ? 8.700 -1.599 -14.687 1.00 84.88 99 LYS A O 1
ATOM 795 N N . ASN A 1 100 ? 9.891 -3.229 -13.702 1.00 73.56 100 ASN A N 1
ATOM 796 C CA . ASN A 1 100 ? 11.153 -2.504 -13.775 1.00 73.56 100 ASN A CA 1
ATOM 797 C C . ASN A 1 100 ? 11.629 -2.472 -15.230 1.00 73.56 100 ASN A C 1
ATOM 799 O O . ASN A 1 100 ? 11.865 -3.511 -15.842 1.00 73.56 100 ASN A O 1
ATOM 803 N N . ILE A 1 101 ? 11.744 -1.267 -15.782 1.00 76.06 101 ILE A N 1
ATOM 804 C CA . ILE A 1 101 ? 12.159 -1.035 -17.174 1.00 76.06 101 ILE A CA 1
ATOM 805 C C . ILE A 1 101 ? 13.694 -1.097 -17.301 1.00 76.06 101 ILE A C 1
ATOM 807 O O . ILE A 1 101 ? 14.231 -1.273 -18.390 1.00 76.06 101 ILE A O 1
ATOM 811 N N . VAL A 1 102 ? 14.405 -0.998 -16.173 1.00 70.12 102 VAL A N 1
ATOM 812 C CA . VAL A 1 102 ? 15.862 -1.107 -16.072 1.00 70.12 102 VAL A CA 1
ATOM 813 C C . VAL A 1 102 ? 16.185 -2.012 -14.885 1.00 70.12 102 VAL A C 1
ATOM 815 O O . VAL A 1 102 ? 15.882 -1.677 -13.743 1.00 70.12 102 VAL A O 1
ATOM 818 N N . GLY A 1 103 ? 16.768 -3.181 -15.156 1.00 49.88 103 GLY A N 1
ATOM 819 C CA . GLY A 1 103 ? 17.384 -4.013 -14.128 1.00 49.88 103 GLY A CA 1
ATOM 820 C C . GLY A 1 103 ? 18.759 -3.445 -13.804 1.00 49.88 103 GLY A C 1
ATOM 821 O O . GLY A 1 103 ? 19.691 -3.640 -14.576 1.00 49.88 103 GLY A O 1
ATOM 822 N N . LEU A 1 104 ? 18.880 -2.708 -12.704 1.00 43.41 104 LEU A N 1
ATOM 823 C CA . LEU A 1 104 ? 20.186 -2.405 -12.127 1.00 43.41 104 LEU A CA 1
ATOM 824 C C . LEU A 1 104 ? 20.520 -3.526 -11.143 1.00 43.41 104 LEU A C 1
ATOM 826 O O . LEU A 1 104 ? 19.818 -3.712 -10.149 1.00 43.41 104 LEU A O 1
ATOM 830 N N . CYS A 1 105 ? 21.529 -4.309 -11.531 1.00 34.47 105 CYS A N 1
ATOM 831 C CA . CYS A 1 105 ? 22.264 -5.245 -10.688 1.00 34.47 105 CYS A CA 1
ATOM 832 C C . CYS A 1 105 ? 22.800 -4.576 -9.419 1.00 34.47 105 CYS A C 1
ATOM 834 O O . CYS A 1 105 ? 23.140 -3.372 -9.491 1.00 34.47 105 CYS A O 1
#